Protein AF-A0A0F8EXR1-F1 (afdb_monomer_lite)

pLDDT: mean 75.44, std 11.71, range [47.09, 92.19]

InterPro domains:
  IPR002656 Acyltransferase 3 domain [PF01757] (1-157)

Radius of gyration: 19.88 Å; chains: 1; bounding box: 47×38×57 Å

Secondary structure (DSSP, 8-state):
-HHHHHHHHHHHHT---S-HHHHHHHHHHHHHHHHHHHHHHHHHHIIIIIHHHS------HHHHH-TTTS--GGGGGHHHHHHHHHHHHHHHHHTT--GGGHHHHHHHHHHHHHHHHHHHHHHHHHHHHS--S-----S-HHHHHHHHHHHHHHHHHHHHHHHHHH-

Sequence (167 aa):
VSLFFMCSGFFLLNNKKEEQVEYILSKIKKISFVVIFWIAFYYIYDIFLLSRFTRIEQVNILNFFNVSSTISEATHLWFVFAIIGLYILTPLMRGAFLPSNRKGLLKIIIIIMVISNLTLVNSLTDYFFSFSLFPLDILLPFQAEGLMSFLIGGYLGLETELACKYT

Organism: Methanosarcina mazei (NCBI:txid2209)

Structure (mmCIF, N/CA/C/O backbone):
data_AF-A0A0F8EXR1-F1
#
_entry.id   AF-A0A0F8EXR1-F1
#
loop_
_atom_site.group_PDB
_atom_site.id
_atom_site.type_symbol
_atom_site.label_atom_id
_atom_site.label_alt_id
_atom_site.label_comp_id
_atom_site.label_asym_id
_atom_site.label_entity_id
_atom_site.label_seq_id
_atom_site.pdbx_PDB_ins_code
_atom_site.Cartn_x
_atom_site.Cartn_y
_atom_site.Cartn_z
_atom_site.occupancy
_atom_site.B_iso_or_equiv
_atom_site.auth_seq_id
_atom_site.auth_comp_id
_atom_site.auth_asym_id
_atom_site.auth_atom_id
_atom_site.pdbx_PDB_model_num
ATOM 1 N N . VAL A 1 1 ? 4.021 -10.082 -0.983 1.00 76.44 1 VAL A N 1
ATOM 2 C CA . VAL A 1 1 ? 3.545 -8.676 -1.001 1.00 76.44 1 VAL A CA 1
ATOM 3 C C . VAL A 1 1 ? 2.346 -8.467 -0.071 1.00 76.44 1 VAL A C 1
ATOM 5 O O . VAL A 1 1 ? 2.371 -7.525 0.708 1.00 76.44 1 VAL A O 1
ATOM 8 N N . SER A 1 2 ? 1.345 -9.354 -0.075 1.00 82.25 2 SER A N 1
ATOM 9 C CA . SER A 1 2 ? 0.081 -9.228 0.682 1.00 82.25 2 SER A CA 1
ATOM 10 C C . SER A 1 2 ? 0.256 -9.030 2.203 1.00 82.25 2 SER A C 1
ATOM 12 O O . SER A 1 2 ? -0.468 -8.252 2.817 1.00 82.25 2 SER A O 1
ATOM 14 N N . LEU A 1 3 ? 1.293 -9.623 2.807 1.00 85.06 3 LEU A N 1
ATOM 15 C CA . LEU A 1 3 ? 1.670 -9.376 4.209 1.00 85.06 3 LEU A CA 1
ATOM 16 C C . LEU A 1 3 ? 2.011 -7.906 4.502 1.00 85.06 3 LEU A C 1
ATOM 18 O O . LEU A 1 3 ? 1.643 -7.397 5.555 1.00 85.06 3 LEU A O 1
ATOM 22 N N . PHE A 1 4 ? 2.675 -7.200 3.580 1.00 86.50 4 PHE A N 1
ATOM 23 C CA . PHE A 1 4 ? 2.999 -5.782 3.773 1.00 86.50 4 PHE A CA 1
ATOM 24 C C . PHE A 1 4 ? 1.734 -4.930 3.805 1.00 86.50 4 PHE A C 1
ATOM 26 O O . PHE A 1 4 ? 1.587 -4.105 4.701 1.00 86.50 4 PHE A O 1
ATOM 33 N N . PHE A 1 5 ? 0.797 -5.179 2.886 1.00 89.00 5 PHE A N 1
ATOM 34 C CA . PHE A 1 5 ? -0.513 -4.528 2.883 1.00 89.00 5 PHE A CA 1
ATOM 35 C C . PHE A 1 5 ? -1.277 -4.787 4.185 1.00 89.00 5 PHE A C 1
ATOM 37 O O . PHE A 1 5 ? -1.790 -3.851 4.795 1.00 89.00 5 PHE A O 1
ATOM 44 N N . MET A 1 6 ? -1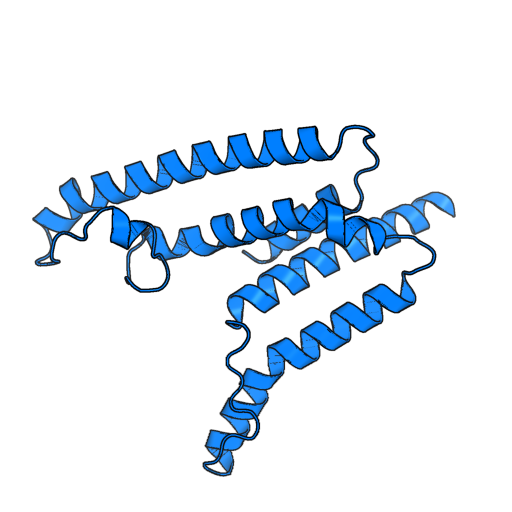.292 -6.034 4.652 1.00 91.31 6 MET A N 1
ATOM 45 C CA . MET A 1 6 ? -1.957 -6.429 5.891 1.00 91.31 6 MET A CA 1
ATOM 46 C C . MET A 1 6 ? -1.345 -5.756 7.128 1.00 91.31 6 MET A C 1
ATOM 48 O O . MET A 1 6 ? -2.067 -5.145 7.915 1.00 91.31 6 MET A O 1
ATOM 52 N N . CYS A 1 7 ? -0.018 -5.781 7.276 1.00 88.69 7 CYS A N 1
ATOM 53 C CA . CYS A 1 7 ? 0.671 -5.077 8.359 1.00 88.69 7 CYS A CA 1
ATOM 54 C C . CYS A 1 7 ? 0.410 -3.566 8.302 1.00 88.69 7 CYS A C 1
ATOM 56 O O . CYS A 1 7 ? 0.121 -2.947 9.325 1.00 88.69 7 CYS A O 1
ATOM 58 N N . SER A 1 8 ? 0.470 -2.966 7.110 1.00 88.75 8 SER A N 1
ATOM 59 C CA . SER A 1 8 ? 0.133 -1.557 6.921 1.00 88.75 8 SER A CA 1
ATOM 60 C C . SER A 1 8 ? -1.288 -1.257 7.398 1.00 88.75 8 SER A C 1
ATOM 62 O O . SER A 1 8 ? -1.464 -0.346 8.203 1.00 88.75 8 SER A O 1
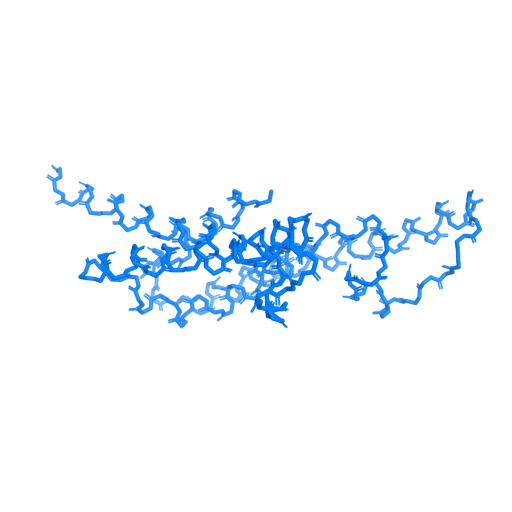ATOM 64 N N . GLY A 1 9 ? -2.283 -2.043 6.980 1.00 88.06 9 GLY A N 1
ATOM 65 C CA . GLY A 1 9 ? -3.676 -1.874 7.398 1.00 88.06 9 GLY A CA 1
ATOM 66 C C . GLY A 1 9 ? -3.857 -1.970 8.909 1.00 88.06 9 GLY A C 1
ATOM 67 O O . GLY A 1 9 ? -4.472 -1.088 9.506 1.00 88.06 9 GLY A O 1
ATOM 68 N N . PHE A 1 10 ? -3.238 -2.972 9.536 1.00 89.25 10 PHE A N 1
ATOM 69 C CA . PHE A 1 10 ? -3.257 -3.166 10.987 1.00 89.25 10 PHE A CA 1
ATOM 70 C C . PHE A 1 10 ? -2.753 -1.929 11.742 1.00 89.25 10 PHE A C 1
ATOM 72 O O . PHE A 1 10 ? -3.428 -1.418 12.636 1.00 89.25 10 PHE A O 1
ATOM 79 N N . PHE A 1 11 ? -1.588 -1.399 11.355 1.00 86.56 11 PHE A N 1
ATOM 80 C CA . PHE A 1 11 ? -0.980 -0.267 12.056 1.00 86.56 11 PHE A CA 1
ATOM 81 C C . PHE A 1 11 ? -1.611 1.085 11.721 1.00 86.56 11 PHE A C 1
ATOM 83 O O . PHE A 1 11 ? -1.581 1.978 12.562 1.00 86.56 11 PHE A O 1
ATOM 90 N N . LEU A 1 12 ? -2.118 1.285 10.503 1.00 86.50 12 LEU A N 1
ATOM 91 C CA . LEU A 1 12 ? -2.614 2.587 10.045 1.00 86.50 12 LEU A CA 1
ATOM 92 C C . LEU A 1 12 ? -4.077 2.824 10.393 1.00 86.50 12 LEU A C 1
ATOM 94 O O . LEU A 1 12 ? -4.419 3.926 10.824 1.00 86.50 12 LEU A O 1
ATOM 98 N N . LEU A 1 13 ? -4.927 1.813 10.211 1.00 85.56 13 LEU A N 1
ATOM 99 C CA . LEU A 1 13 ? -6.362 1.941 10.464 1.00 85.56 13 LEU A CA 1
ATOM 100 C C . LEU A 1 13 ? -6.662 1.956 11.964 1.00 85.56 13 LEU A C 1
ATOM 102 O O . LEU A 1 13 ? -7.542 2.700 12.388 1.00 85.56 13 LEU A O 1
ATOM 106 N N . ASN A 1 14 ? -5.882 1.221 12.766 1.00 82.00 14 ASN A N 1
ATOM 107 C CA . ASN A 1 14 ? -6.083 1.133 14.214 1.00 82.00 14 ASN A CA 1
ATOM 108 C C . ASN A 1 14 ? -5.268 2.152 15.037 1.00 82.00 14 ASN A C 1
ATOM 110 O O . ASN A 1 14 ? -5.237 2.106 16.266 1.00 82.00 14 ASN A O 1
ATOM 114 N N . ASN A 1 15 ? -4.582 3.092 14.383 1.00 79.06 15 ASN A N 1
ATOM 115 C CA . ASN A 1 15 ? -3.830 4.130 15.084 1.00 79.06 15 ASN A CA 1
ATOM 116 C C . ASN A 1 15 ? -4.782 5.172 15.697 1.00 79.06 15 ASN A C 1
ATOM 118 O O . ASN A 1 15 ? -5.684 5.657 15.017 1.00 79.06 15 ASN A O 1
ATOM 122 N N . LYS A 1 16 ? -4.561 5.557 16.960 1.00 69.81 16 LYS A N 1
ATOM 123 C CA . LYS A 1 16 ? -5.356 6.567 17.692 1.00 69.81 16 LYS A CA 1
ATOM 124 C C . LYS A 1 16 ? -4.689 7.936 17.826 1.00 69.81 16 LYS A C 1
ATOM 126 O O . LYS A 1 16 ? -5.254 8.809 18.469 1.00 69.81 16 LYS A O 1
ATOM 131 N N . LYS A 1 17 ? -3.506 8.133 17.239 1.00 69.00 17 LYS A N 1
ATOM 132 C CA . LYS A 1 17 ? -2.792 9.417 17.318 1.00 69.00 17 LYS A CA 1
ATOM 133 C C . LYS A 1 17 ? -3.634 10.560 16.741 1.00 69.00 17 LYS A C 1
ATOM 135 O O . LYS A 1 17 ? -4.204 10.411 15.661 1.00 69.00 17 LYS A O 1
ATOM 140 N N . GLU A 1 18 ? -3.676 11.678 17.464 1.00 59.12 18 GLU A N 1
ATOM 141 C CA . GLU A 1 18 ? -4.460 12.872 17.116 1.00 59.12 18 GLU A CA 1
ATOM 142 C C . GLU A 1 18 ? -3.963 13.523 15.808 1.00 59.12 18 GLU A C 1
ATOM 144 O O . GLU A 1 18 ? -4.770 13.882 14.955 1.00 59.12 18 GLU A O 1
ATOM 149 N N . GLU A 1 19 ? -2.649 13.531 15.555 1.00 70.50 19 GLU A N 1
ATOM 150 C CA . GLU A 1 19 ? -2.035 14.073 14.326 1.00 70.50 19 GLU A CA 1
ATOM 151 C C . GLU A 1 19 ? -1.771 12.992 13.263 1.00 70.50 19 GLU A C 1
ATOM 153 O O . GLU A 1 19 ? -0.647 12.723 12.824 1.00 70.50 19 GLU A O 1
ATOM 158 N N . GLN A 1 20 ? -2.828 12.296 12.848 1.00 69.00 20 GLN A N 1
ATOM 159 C CA . GLN A 1 20 ? -2.686 11.148 11.951 1.00 69.00 20 GLN A CA 1
ATOM 160 C C . GLN A 1 20 ? -2.281 11.525 10.520 1.00 69.00 20 GLN A C 1
ATOM 162 O O . GLN A 1 20 ? -1.513 10.789 9.900 1.00 69.00 20 GLN A O 1
ATOM 167 N N . VAL A 1 21 ? -2.790 12.632 9.977 1.00 73.94 21 VAL A N 1
ATOM 168 C CA . VAL A 1 21 ? -2.469 13.046 8.601 1.00 73.94 21 VAL A CA 1
ATOM 169 C C . VAL A 1 21 ? -0.975 13.331 8.480 1.00 73.94 21 VAL A C 1
ATOM 171 O O . VAL A 1 21 ? -0.322 12.820 7.573 1.00 73.94 21 VAL A O 1
ATOM 174 N N . GLU A 1 22 ? -0.409 14.046 9.449 1.00 79.75 22 GLU A N 1
ATOM 175 C CA . GLU A 1 22 ? 1.020 14.339 9.494 1.00 79.75 22 GLU A CA 1
ATOM 176 C C . GLU A 1 22 ? 1.856 13.068 9.695 1.00 79.75 22 GLU A C 1
ATOM 178 O O . GLU A 1 22 ? 2.846 12.853 8.993 1.00 79.75 22 GLU A O 1
ATOM 183 N N . TYR A 1 23 ? 1.404 12.149 10.555 1.00 79.19 23 TYR A N 1
ATOM 184 C CA . TYR A 1 23 ? 2.034 10.838 10.728 1.00 79.19 23 TYR A CA 1
ATOM 185 C C . TYR A 1 23 ? 2.057 10.005 9.434 1.00 79.19 23 TYR A C 1
ATOM 187 O O . TYR A 1 23 ? 3.075 9.381 9.112 1.00 79.19 23 TYR A O 1
ATOM 195 N N . ILE A 1 24 ? 0.951 9.989 8.684 1.00 80.88 24 ILE A N 1
ATOM 196 C CA . ILE A 1 24 ? 0.844 9.292 7.398 1.00 80.88 24 ILE A CA 1
ATOM 197 C C . ILE A 1 24 ? 1.755 9.958 6.365 1.00 80.88 24 ILE A C 1
ATOM 199 O O . ILE A 1 24 ? 2.548 9.266 5.726 1.00 80.88 24 ILE A O 1
ATOM 203 N N . LEU A 1 25 ? 1.707 11.287 6.238 1.00 80.38 25 LEU A N 1
ATOM 204 C CA . LEU A 1 25 ? 2.533 12.045 5.296 1.00 80.38 25 LEU A CA 1
ATOM 205 C C . LEU A 1 25 ? 4.031 11.847 5.559 1.00 80.38 25 LEU A C 1
ATOM 207 O O . LEU A 1 25 ? 4.798 11.642 4.617 1.00 80.38 25 LEU A O 1
ATOM 211 N N . SER A 1 26 ? 4.454 11.813 6.827 1.00 82.50 26 SER A N 1
ATOM 212 C CA . SER A 1 26 ? 5.849 11.535 7.201 1.00 82.50 26 SER A CA 1
ATOM 213 C C . SER A 1 26 ? 6.301 10.145 6.735 1.00 82.50 26 SER A C 1
ATOM 215 O O . SER A 1 26 ? 7.414 9.985 6.220 1.00 82.50 26 SER A O 1
ATOM 217 N N . LYS A 1 27 ? 5.429 9.132 6.843 1.00 81.88 27 LYS A N 1
ATOM 218 C CA . LYS A 1 27 ? 5.708 7.781 6.336 1.00 81.88 27 LYS A CA 1
ATOM 219 C C . LYS A 1 27 ? 5.724 7.728 4.816 1.00 81.88 27 LYS A C 1
ATOM 221 O O . LYS A 1 27 ? 6.648 7.132 4.267 1.00 81.88 27 LYS A O 1
ATOM 226 N N . ILE A 1 28 ? 4.756 8.358 4.148 1.00 82.19 28 ILE A N 1
ATOM 227 C CA . ILE A 1 28 ? 4.714 8.440 2.682 1.00 82.19 28 ILE A CA 1
ATOM 228 C C . ILE A 1 28 ? 6.003 9.081 2.169 1.00 82.19 28 ILE A C 1
ATOM 230 O O . ILE A 1 28 ? 6.613 8.545 1.251 1.00 82.19 28 ILE A O 1
ATOM 234 N N . LYS A 1 29 ? 6.478 10.165 2.795 1.00 85.44 29 LYS A N 1
ATOM 235 C CA . LYS A 1 29 ? 7.729 10.832 2.408 1.00 85.44 29 LYS A CA 1
ATOM 236 C C . LYS A 1 29 ? 8.941 9.902 2.514 1.00 85.44 29 LYS A C 1
ATOM 238 O O . LYS A 1 29 ? 9.745 9.850 1.588 1.00 85.44 29 LYS A O 1
ATOM 243 N N . LYS A 1 30 ? 9.057 9.135 3.606 1.00 84.81 30 LYS A N 1
ATOM 244 C CA . LYS A 1 30 ? 10.138 8.144 3.778 1.00 84.81 30 LYS A CA 1
ATOM 245 C C . LYS A 1 30 ? 10.075 7.037 2.724 1.00 84.81 30 LYS A C 1
ATOM 247 O O . LYS A 1 30 ? 11.099 6.707 2.139 1.00 84.81 30 LYS A O 1
ATOM 252 N N . ILE A 1 31 ? 8.887 6.489 2.469 1.00 84.62 31 ILE A N 1
ATOM 253 C CA . ILE A 1 31 ? 8.689 5.430 1.468 1.00 84.62 31 ILE A CA 1
ATOM 254 C C . ILE A 1 31 ? 8.982 5.967 0.064 1.00 84.62 31 ILE A C 1
ATOM 256 O O . ILE A 1 31 ? 9.705 5.328 -0.689 1.00 84.62 31 ILE A O 1
ATOM 260 N N . SER A 1 32 ? 8.490 7.162 -0.265 1.00 81.44 32 SER A N 1
ATOM 261 C CA . SER A 1 32 ? 8.718 7.816 -1.555 1.00 81.44 32 SER A CA 1
ATOM 262 C C . SER A 1 32 ? 10.207 8.048 -1.817 1.00 81.44 32 SER A C 1
ATOM 264 O O . SER A 1 32 ? 10.693 7.732 -2.896 1.00 81.44 32 SER A O 1
ATOM 266 N N . PHE A 1 33 ? 10.969 8.480 -0.806 1.00 85.94 33 PHE A N 1
ATOM 267 C CA . PHE A 1 33 ? 12.424 8.603 -0.927 1.00 85.94 33 PHE A CA 1
ATOM 268 C C . PHE A 1 33 ? 13.100 7.262 -1.261 1.00 85.94 33 PHE A C 1
ATOM 270 O O . PHE A 1 33 ? 13.935 7.200 -2.160 1.00 85.94 33 PHE A O 1
ATOM 277 N N . VAL A 1 34 ? 12.705 6.178 -0.584 1.00 85.69 34 VAL A N 1
ATOM 278 C CA . VAL A 1 34 ? 13.220 4.826 -0.860 1.00 85.69 34 VAL A CA 1
ATOM 279 C C . VAL A 1 34 ? 12.842 4.365 -2.271 1.00 85.69 34 VAL A C 1
ATOM 281 O O . VAL A 1 34 ? 13.677 3.798 -2.968 1.00 85.69 34 VAL A O 1
ATOM 284 N N . VAL A 1 35 ? 11.618 4.641 -2.726 1.00 82.19 35 VAL A N 1
ATOM 285 C CA . VAL A 1 35 ? 11.166 4.310 -4.088 1.00 82.19 35 VAL A CA 1
ATOM 286 C C . VAL A 1 35 ? 11.972 5.062 -5.136 1.00 82.19 35 VAL A C 1
ATOM 288 O O . VAL A 1 35 ? 12.455 4.442 -6.074 1.00 82.19 35 VAL A O 1
ATOM 291 N N . ILE A 1 36 ? 12.164 6.371 -4.965 1.00 83.06 36 ILE A N 1
ATOM 292 C CA . ILE A 1 36 ? 12.956 7.194 -5.886 1.00 83.06 36 ILE A CA 1
ATOM 293 C C . ILE A 1 36 ? 14.391 6.666 -5.967 1.00 83.06 36 ILE A C 1
ATOM 295 O O . ILE A 1 36 ? 14.934 6.545 -7.063 1.00 83.06 36 ILE A O 1
ATOM 299 N N . PHE A 1 37 ? 14.981 6.294 -4.826 1.00 86.62 37 PHE A N 1
ATOM 300 C CA . PHE A 1 37 ? 16.300 5.670 -4.790 1.00 86.62 37 PHE A CA 1
ATOM 301 C C . PHE A 1 37 ? 16.340 4.365 -5.597 1.00 86.62 37 PHE A C 1
ATOM 303 O O . PHE A 1 37 ? 17.224 4.197 -6.433 1.00 86.62 37 PHE A O 1
ATOM 310 N N . TRP A 1 38 ? 15.373 3.462 -5.400 1.00 83.31 38 TRP A N 1
ATOM 311 C CA . TRP A 1 38 ? 15.326 2.200 -6.141 1.00 83.31 38 TRP A CA 1
ATOM 312 C C . TRP A 1 38 ? 15.056 2.395 -7.632 1.00 83.31 38 TRP A C 1
ATOM 314 O O . TRP A 1 38 ? 15.699 1.736 -8.437 1.00 83.31 38 TRP A O 1
ATOM 324 N N . ILE A 1 39 ? 14.169 3.314 -8.020 1.00 78.62 39 ILE A N 1
ATOM 325 C CA . ILE A 1 39 ? 13.925 3.647 -9.432 1.00 78.62 39 ILE A CA 1
ATOM 326 C C . ILE A 1 39 ? 15.217 4.144 -10.083 1.00 78.62 39 ILE A C 1
ATOM 328 O O . ILE A 1 39 ? 15.584 3.663 -11.151 1.00 78.62 39 ILE A O 1
ATOM 332 N N . ALA A 1 40 ? 15.935 5.060 -9.426 1.00 81.75 40 ALA A N 1
ATOM 333 C CA . ALA A 1 40 ? 17.216 5.554 -9.921 1.00 81.75 40 ALA A CA 1
ATOM 334 C C . ALA A 1 40 ? 18.259 4.430 -10.016 1.00 81.75 40 ALA A C 1
ATOM 336 O O . ALA A 1 40 ? 18.975 4.340 -11.011 1.00 81.75 40 ALA A O 1
ATOM 337 N N . PHE A 1 41 ? 18.315 3.546 -9.017 1.00 83.44 41 PHE A N 1
ATOM 338 C CA . PHE A 1 41 ? 19.210 2.392 -9.015 1.00 83.44 41 PHE A CA 1
ATOM 339 C C . PHE A 1 41 ? 18.917 1.436 -10.179 1.00 83.44 41 PHE A C 1
ATOM 341 O O . PHE A 1 41 ? 19.835 1.087 -10.916 1.00 83.44 41 PHE A O 1
ATOM 348 N N . TYR A 1 42 ? 17.651 1.060 -10.389 1.00 76.00 42 TYR A N 1
ATOM 349 C CA . TYR A 1 42 ? 17.248 0.189 -11.495 1.00 76.00 42 TYR A CA 1
ATOM 350 C C . TYR A 1 42 ? 17.485 0.839 -12.858 1.00 76.00 42 TYR A C 1
ATOM 352 O O . TYR A 1 42 ? 17.950 0.167 -13.770 1.00 76.00 42 TYR A O 1
ATOM 360 N N . TYR A 1 43 ? 17.253 2.145 -12.991 1.00 75.50 43 TYR A N 1
ATOM 361 C CA . TYR A 1 43 ? 17.536 2.877 -14.225 1.00 75.50 43 TYR A CA 1
ATOM 362 C C . TYR A 1 43 ? 19.036 2.895 -14.563 1.00 75.50 43 TYR A C 1
ATOM 364 O O . TYR A 1 43 ? 19.431 2.636 -15.699 1.00 75.50 43 TYR A O 1
ATOM 372 N N . ILE A 1 44 ? 19.895 3.153 -13.570 1.00 78.81 44 ILE A N 1
ATOM 373 C CA . ILE A 1 44 ? 21.354 3.101 -13.745 1.00 78.81 44 ILE A CA 1
ATOM 374 C C . ILE A 1 44 ? 21.795 1.671 -14.076 1.00 78.81 44 ILE A C 1
ATOM 376 O O . ILE A 1 44 ? 22.616 1.474 -14.970 1.00 78.81 44 ILE A O 1
ATOM 380 N N . TYR A 1 45 ? 21.241 0.671 -13.390 1.00 76.56 45 TYR A N 1
ATOM 381 C CA . TYR A 1 45 ? 21.517 -0.737 -13.661 1.00 76.56 45 TYR A CA 1
ATOM 382 C C . TYR A 1 45 ? 21.173 -1.112 -15.111 1.00 76.56 45 TYR A C 1
ATOM 384 O O . TYR A 1 45 ? 21.989 -1.731 -15.795 1.00 76.56 45 TYR A O 1
ATOM 392 N N . ASP A 1 46 ? 20.018 -0.671 -15.608 1.00 72.62 46 ASP A N 1
ATOM 393 C CA . ASP A 1 46 ? 19.553 -0.964 -16.964 1.00 72.62 46 ASP A CA 1
ATOM 394 C C . ASP A 1 46 ? 20.475 -0.346 -18.036 1.00 72.62 46 ASP A C 1
ATOM 396 O O . ASP A 1 46 ? 20.918 -1.020 -18.970 1.00 72.62 46 ASP A O 1
ATOM 400 N N . ILE A 1 47 ? 20.886 0.913 -17.835 1.00 71.88 47 ILE A N 1
ATOM 401 C CA . ILE A 1 47 ? 21.811 1.624 -18.734 1.00 71.88 47 ILE A CA 1
ATOM 402 C C . ILE A 1 47 ? 23.215 1.011 -18.733 1.00 71.88 47 ILE A C 1
ATOM 404 O O . ILE A 1 47 ? 23.824 0.864 -19.793 1.00 71.88 47 ILE A O 1
ATOM 408 N N . PHE A 1 48 ? 23.773 0.703 -17.560 1.00 71.56 48 PHE A N 1
ATOM 409 C CA . PHE A 1 48 ? 25.188 0.335 -17.452 1.00 71.56 48 PHE A CA 1
ATOM 410 C C . PHE A 1 48 ? 25.451 -1.162 -17.633 1.00 71.56 48 PHE A C 1
ATOM 412 O O . PHE A 1 48 ? 26.487 -1.528 -18.196 1.00 71.56 48 PHE A O 1
ATOM 419 N N . LEU A 1 49 ? 24.548 -2.025 -17.158 1.00 65.81 49 LEU A N 1
ATOM 420 C CA . LEU A 1 49 ? 24.717 -3.478 -17.195 1.00 65.81 49 LEU A CA 1
ATOM 421 C C . LEU A 1 49 ? 23.888 -4.107 -18.313 1.00 65.81 49 LEU A C 1
ATOM 423 O O . LEU A 1 49 ? 24.456 -4.793 -19.159 1.00 65.81 49 LEU A O 1
ATOM 427 N N . LEU A 1 50 ? 22.582 -3.845 -18.388 1.00 62.50 50 LEU A N 1
ATOM 428 C CA . LEU A 1 50 ? 21.717 -4.531 -19.357 1.00 62.50 50 LEU A CA 1
ATOM 429 C C . LEU A 1 50 ? 21.973 -4.083 -20.802 1.00 62.50 50 LEU A C 1
ATOM 431 O O . LEU A 1 50 ? 22.122 -4.929 -21.687 1.00 62.50 50 LEU A O 1
ATOM 435 N N . SER A 1 51 ? 22.143 -2.778 -21.035 1.00 57.66 51 SER A N 1
ATOM 436 C CA . SER A 1 51 ? 22.417 -2.218 -22.370 1.00 57.66 51 SER A CA 1
ATOM 437 C C . SER A 1 51 ? 23.732 -2.726 -22.994 1.00 57.66 51 SER A C 1
ATOM 439 O O . SER A 1 51 ? 23.894 -2.712 -24.213 1.00 57.66 51 SER A O 1
ATOM 441 N N . ARG A 1 52 ? 24.674 -3.236 -22.180 1.00 56.47 52 ARG A N 1
ATOM 442 C CA . ARG A 1 52 ? 25.916 -3.871 -22.665 1.00 56.47 52 ARG A CA 1
ATOM 443 C C . ARG A 1 52 ? 25.757 -5.342 -23.045 1.00 56.47 52 ARG A C 1
ATOM 445 O O . ARG A 1 52 ? 26.508 -5.814 -23.894 1.00 56.47 52 ARG A O 1
ATOM 452 N N . PHE A 1 53 ? 24.827 -6.062 -22.420 1.00 56.66 53 PHE A N 1
ATOM 453 C CA . PHE A 1 53 ? 24.661 -7.509 -22.610 1.00 56.66 53 PHE A CA 1
ATOM 454 C C . PHE A 1 53 ? 23.433 -7.883 -23.452 1.00 56.66 53 PHE A C 1
ATOM 456 O O . PHE A 1 53 ? 23.345 -9.014 -23.925 1.00 56.66 53 PHE A O 1
ATOM 463 N N . THR A 1 54 ? 22.506 -6.953 -23.689 1.00 55.34 54 THR A N 1
ATOM 464 C CA . THR A 1 54 ? 21.249 -7.211 -24.405 1.00 55.34 54 THR A CA 1
ATOM 465 C C . THR A 1 54 ? 20.883 -6.078 -25.372 1.00 55.34 54 THR A C 1
ATOM 467 O O . THR A 1 54 ? 21.101 -4.907 -25.086 1.00 55.34 54 THR A O 1
ATOM 470 N N . ARG A 1 55 ? 20.307 -6.426 -26.536 1.00 53.69 55 ARG A N 1
ATOM 471 C CA . ARG A 1 55 ? 19.803 -5.506 -27.589 1.00 53.69 55 ARG A CA 1
ATOM 472 C C . ARG A 1 55 ? 18.456 -4.854 -27.216 1.00 53.69 55 ARG A C 1
ATOM 474 O O . ARG A 1 55 ? 17.593 -4.675 -28.070 1.00 53.69 55 ARG A O 1
ATOM 481 N N . ILE A 1 56 ? 18.234 -4.575 -25.937 1.00 58.16 56 ILE A N 1
ATOM 482 C CA . ILE A 1 56 ? 16.979 -3.980 -25.470 1.00 58.16 56 ILE A CA 1
ATOM 483 C C . ILE A 1 56 ? 17.074 -2.470 -25.708 1.00 58.16 56 ILE A C 1
ATOM 485 O O . ILE A 1 56 ? 18.067 -1.842 -25.338 1.00 58.16 56 ILE A O 1
ATOM 489 N N . GLU A 1 57 ? 16.079 -1.904 -26.396 1.00 56.62 57 GLU A N 1
ATOM 490 C CA . GLU A 1 57 ? 16.017 -0.465 -26.658 1.00 56.62 57 GLU A CA 1
ATOM 491 C C . GLU A 1 57 ? 15.978 0.315 -25.342 1.00 56.62 57 GLU A C 1
ATOM 493 O O . GLU A 1 57 ? 15.298 -0.074 -24.393 1.00 56.62 57 GLU A O 1
ATOM 498 N N . GLN A 1 58 ? 16.715 1.427 -25.288 1.00 57.66 58 GLN A N 1
ATOM 499 C CA . GLN A 1 58 ? 16.756 2.292 -24.114 1.00 57.66 58 GLN A CA 1
ATOM 500 C C . GLN A 1 58 ? 15.358 2.842 -23.829 1.00 57.66 58 GLN A C 1
ATOM 502 O O . GLN A 1 58 ? 14.824 3.665 -24.575 1.00 57.66 58 GLN A O 1
ATOM 507 N N . VAL A 1 59 ? 14.760 2.383 -22.735 1.00 60.06 59 VAL A N 1
ATOM 508 C CA . VAL A 1 59 ? 13.429 2.814 -22.324 1.00 60.06 59 VAL A CA 1
ATOM 509 C C . VAL A 1 59 ? 13.541 4.188 -21.660 1.00 60.06 59 VAL A C 1
ATOM 511 O O . VAL A 1 59 ? 14.320 4.390 -20.730 1.00 60.06 59 VAL A O 1
ATOM 514 N N . ASN A 1 60 ? 12.762 5.157 -22.145 1.00 63.28 60 ASN A N 1
ATOM 515 C CA . ASN A 1 60 ? 12.730 6.509 -21.587 1.00 63.28 60 ASN A CA 1
ATOM 516 C C . ASN A 1 60 ? 12.291 6.476 -20.108 1.00 63.28 60 ASN A C 1
ATOM 518 O O . ASN A 1 60 ? 11.416 5.694 -19.732 1.00 63.28 60 ASN A O 1
ATOM 522 N N . ILE A 1 61 ? 12.841 7.359 -19.272 1.00 60.59 61 ILE A N 1
ATOM 523 C CA . ILE A 1 61 ? 12.615 7.372 -17.817 1.00 60.59 61 ILE A CA 1
ATOM 524 C C . ILE A 1 61 ? 11.127 7.507 -17.451 1.00 60.59 61 ILE A C 1
ATOM 526 O O . ILE A 1 61 ? 10.674 6.967 -16.446 1.00 60.59 61 ILE A O 1
ATOM 530 N N . LEU A 1 62 ? 10.347 8.178 -18.307 1.00 59.28 62 LEU A N 1
ATOM 531 C CA . LEU A 1 62 ? 8.897 8.331 -18.165 1.00 59.28 62 LEU A CA 1
ATOM 532 C C . LEU A 1 62 ? 8.140 7.007 -18.353 1.00 59.28 62 LEU A C 1
ATOM 534 O O . LEU A 1 62 ? 7.154 6.769 -17.660 1.00 59.28 62 LEU A O 1
ATOM 538 N N . ASN A 1 63 ? 8.625 6.115 -19.221 1.00 60.62 63 ASN A N 1
ATOM 539 C CA . ASN A 1 63 ? 8.061 4.770 -19.372 1.00 60.62 63 ASN A CA 1
ATOM 540 C C . ASN A 1 63 ? 8.405 3.871 -18.179 1.00 60.62 63 ASN A C 1
ATOM 542 O O . ASN A 1 63 ? 7.639 2.970 -17.866 1.00 60.62 63 ASN A O 1
ATOM 546 N N . PHE A 1 64 ? 9.491 4.158 -17.458 1.00 60.31 64 PHE A N 1
ATOM 547 C CA . PHE A 1 64 ? 9.857 3.441 -16.235 1.00 60.31 64 PHE A CA 1
ATOM 548 C C . PHE A 1 64 ? 8.882 3.706 -15.074 1.00 60.31 64 PHE A C 1
ATOM 550 O O . PHE A 1 64 ? 8.671 2.848 -14.219 1.00 60.31 64 PHE A O 1
ATOM 557 N N . PHE A 1 65 ? 8.240 4.880 -15.060 1.00 57.12 65 PHE A N 1
ATOM 558 C CA . PHE A 1 65 ? 7.133 5.177 -14.144 1.00 57.12 65 PHE A CA 1
ATOM 559 C C . PHE A 1 65 ? 5.833 4.468 -14.539 1.00 57.12 65 PHE A C 1
ATOM 561 O O . PHE A 1 65 ? 4.983 4.236 -13.678 1.00 57.12 65 PHE A O 1
ATOM 568 N N . ASN A 1 66 ? 5.680 4.079 -15.808 1.00 57.56 66 ASN A N 1
ATOM 569 C CA . ASN A 1 66 ? 4.549 3.287 -16.278 1.00 57.56 66 ASN A CA 1
ATOM 570 C C . ASN A 1 66 ? 4.831 1.785 -16.104 1.00 57.56 66 ASN A C 1
ATOM 572 O O . ASN A 1 66 ? 4.913 1.014 -17.061 1.00 57.56 66 ASN A O 1
ATOM 576 N N . VAL A 1 67 ? 4.970 1.378 -14.838 1.00 55.03 67 VAL A N 1
ATOM 577 C CA . VAL A 1 67 ? 5.346 0.025 -14.376 1.00 55.03 67 VAL A CA 1
ATOM 578 C C . VAL A 1 67 ? 4.445 -1.086 -14.952 1.00 55.03 67 VAL A C 1
ATOM 580 O O . VAL A 1 67 ? 4.822 -2.254 -14.961 1.00 55.03 67 VAL A O 1
ATOM 583 N N . SER A 1 68 ? 3.260 -0.733 -15.455 1.00 48.91 68 SER A N 1
ATOM 584 C CA . SER A 1 68 ? 2.276 -1.658 -16.024 1.00 48.91 68 SER A CA 1
ATOM 585 C C . SER A 1 68 ? 2.525 -2.051 -17.486 1.00 48.91 68 SER A C 1
ATOM 587 O O . SER A 1 68 ? 2.007 -3.080 -17.904 1.00 48.91 68 SER A O 1
ATOM 589 N N . SER A 1 69 ? 3.278 -1.270 -18.273 1.00 47.09 69 SER A N 1
ATOM 590 C CA . SER A 1 69 ? 3.433 -1.512 -19.724 1.00 47.09 69 SER A CA 1
ATOM 591 C C . SER A 1 69 ? 4.768 -2.128 -20.140 1.00 47.09 69 SER A C 1
ATOM 593 O O . SER A 1 69 ? 4.891 -2.619 -21.258 1.00 47.09 69 SER A O 1
ATOM 595 N N . THR A 1 70 ? 5.777 -2.093 -19.272 1.00 47.31 70 THR A N 1
ATOM 596 C CA . THR A 1 70 ? 7.134 -2.553 -19.590 1.00 47.31 70 THR A CA 1
ATOM 597 C C . THR A 1 70 ? 7.539 -3.687 -18.663 1.00 47.31 70 THR A C 1
ATOM 599 O O . THR A 1 70 ? 7.578 -3.511 -17.447 1.00 47.31 70 THR A O 1
ATOM 602 N N . ILE A 1 71 ? 7.858 -4.840 -19.256 1.00 49.50 71 ILE A N 1
ATOM 603 C CA . ILE A 1 71 ? 8.475 -5.989 -18.587 1.00 49.50 71 ILE A CA 1
ATOM 604 C C . ILE A 1 71 ? 9.910 -5.575 -18.252 1.00 49.50 71 ILE A C 1
ATOM 606 O O . ILE A 1 71 ? 10.827 -5.746 -19.047 1.00 49.50 71 ILE A O 1
ATOM 610 N N . SER A 1 72 ? 10.083 -4.926 -17.109 1.00 55.03 72 SER A N 1
ATOM 611 C CA . SER A 1 72 ? 11.382 -4.560 -16.555 1.00 55.03 72 SER A CA 1
ATOM 612 C C . SER A 1 72 ? 11.469 -5.156 -15.156 1.00 55.03 72 SER A C 1
ATOM 614 O O . SER A 1 72 ? 10.452 -5.343 -14.495 1.00 55.03 72 SER A O 1
ATOM 616 N N . GLU A 1 73 ? 12.672 -5.417 -14.654 1.00 56.94 73 GLU A N 1
ATOM 617 C CA . GLU A 1 73 ? 12.908 -5.851 -13.265 1.00 56.94 73 GLU A CA 1
ATOM 618 C C . GLU A 1 73 ? 12.238 -4.903 -12.237 1.00 56.94 73 GLU A C 1
ATOM 620 O O . GLU A 1 73 ? 11.864 -5.300 -11.130 1.00 56.94 73 GLU A O 1
ATOM 625 N N . ALA A 1 74 ? 11.983 -3.649 -12.632 1.00 59.34 74 ALA A N 1
ATOM 626 C CA . ALA A 1 74 ? 11.244 -2.664 -11.850 1.00 59.34 74 ALA A CA 1
ATOM 627 C C . ALA A 1 74 ? 9.739 -2.951 -11.684 1.00 59.34 74 ALA A C 1
ATOM 629 O O . ALA A 1 74 ? 9.094 -2.315 -10.845 1.00 59.34 74 ALA A O 1
ATOM 630 N N . THR A 1 75 ? 9.168 -3.927 -12.402 1.00 63.22 75 THR A N 1
ATOM 631 C CA . THR A 1 75 ? 7.767 -4.346 -12.236 1.00 63.22 75 THR A CA 1
ATOM 632 C C . THR A 1 75 ? 7.477 -4.736 -10.788 1.00 63.22 75 THR A C 1
ATOM 634 O O . THR A 1 75 ? 6.394 -4.451 -10.288 1.00 63.22 75 THR A O 1
ATOM 637 N N . HIS A 1 76 ? 8.457 -5.265 -10.047 1.00 70.12 76 HIS A N 1
ATOM 638 C CA . HIS A 1 76 ? 8.302 -5.601 -8.631 1.00 70.12 76 HIS A CA 1
ATOM 639 C C . HIS A 1 76 ? 8.040 -4.400 -7.706 1.00 70.12 76 HIS A C 1
ATOM 641 O O . HIS A 1 76 ? 7.550 -4.619 -6.602 1.00 70.12 76 HIS A O 1
ATOM 647 N N . LEU A 1 77 ? 8.287 -3.147 -8.115 1.00 75.19 77 LEU A N 1
ATOM 648 C CA . LEU A 1 77 ? 7.974 -1.961 -7.299 1.00 75.19 77 LEU A CA 1
ATOM 649 C C . LEU A 1 77 ? 6.493 -1.564 -7.311 1.00 75.19 77 LEU A C 1
ATOM 651 O O . LEU A 1 77 ? 6.092 -0.709 -6.516 1.00 75.19 77 LEU A O 1
ATOM 655 N N . TRP A 1 78 ? 5.668 -2.183 -8.162 1.00 75.94 78 TRP A N 1
ATOM 656 C CA . TRP A 1 78 ? 4.250 -1.842 -8.330 1.00 75.94 78 TRP A CA 1
ATOM 657 C C . TRP A 1 78 ? 3.482 -1.766 -6.998 1.00 75.94 78 TRP A C 1
ATOM 659 O O . TRP A 1 78 ? 2.658 -0.872 -6.789 1.00 75.94 78 TRP A O 1
ATOM 669 N N . PHE A 1 79 ? 3.790 -2.667 -6.059 1.00 77.81 79 PHE A N 1
ATOM 670 C CA . PHE A 1 79 ? 3.088 -2.732 -4.782 1.00 77.81 79 PHE A CA 1
ATOM 671 C C . PHE A 1 79 ? 3.349 -1.512 -3.902 1.00 77.81 79 PHE A C 1
ATOM 673 O O . PHE A 1 79 ? 2.500 -1.164 -3.085 1.00 77.81 79 PHE A O 1
ATOM 680 N N . VAL A 1 80 ? 4.499 -0.846 -4.053 1.00 80.88 80 VAL A N 1
ATOM 681 C CA . VAL A 1 80 ? 4.814 0.339 -3.254 1.00 80.88 80 VAL A CA 1
ATOM 682 C C . VAL A 1 80 ? 3.933 1.508 -3.682 1.00 80.88 80 VAL A C 1
ATOM 684 O O . VAL A 1 80 ? 3.390 2.206 -2.827 1.00 80.88 80 VAL A O 1
ATOM 687 N N . PHE A 1 81 ? 3.701 1.666 -4.987 1.00 79.06 81 PHE A N 1
ATOM 688 C CA . PHE A 1 81 ? 2.750 2.646 -5.513 1.00 79.06 81 PHE A CA 1
ATOM 689 C C . PHE A 1 81 ? 1.322 2.363 -5.027 1.00 79.06 81 PHE A C 1
ATOM 691 O O . PHE A 1 81 ? 0.631 3.276 -4.574 1.00 79.06 81 PHE A O 1
ATOM 698 N N . ALA A 1 82 ? 0.907 1.093 -5.029 1.00 81.81 82 ALA A N 1
ATOM 699 C CA . ALA A 1 82 ? -0.398 0.686 -4.509 1.00 81.81 82 ALA A CA 1
ATOM 700 C C . ALA A 1 82 ? -0.545 0.959 -2.996 1.00 81.81 82 ALA A C 1
ATOM 702 O O . ALA A 1 82 ? -1.564 1.496 -2.560 1.00 81.81 82 ALA A O 1
ATOM 703 N N . ILE A 1 83 ? 0.483 0.665 -2.190 1.00 83.88 83 ILE A N 1
ATOM 704 C CA . ILE A 1 83 ? 0.509 0.976 -0.751 1.00 83.88 83 ILE A CA 1
ATOM 705 C C . ILE A 1 83 ? 0.391 2.486 -0.510 1.00 83.88 83 ILE A C 1
ATOM 707 O O . ILE A 1 83 ? -0.364 2.902 0.368 1.00 83.88 83 ILE A O 1
ATOM 711 N N . ILE A 1 84 ? 1.095 3.317 -1.284 1.00 83.12 84 ILE A N 1
ATOM 712 C CA . ILE A 1 84 ? 1.011 4.780 -1.158 1.00 83.12 84 ILE A CA 1
ATOM 713 C C . ILE A 1 84 ? -0.422 5.265 -1.422 1.00 83.12 84 ILE A C 1
ATOM 715 O O . ILE A 1 84 ? -0.940 6.068 -0.644 1.00 83.12 84 ILE A O 1
ATOM 719 N N . GLY A 1 85 ? -1.091 4.740 -2.454 1.00 83.00 85 GLY A N 1
ATOM 720 C CA . GLY A 1 85 ? -2.500 5.045 -2.726 1.00 83.00 85 GLY A CA 1
ATOM 721 C C . GLY A 1 85 ? -3.417 4.700 -1.546 1.00 83.00 85 GLY A C 1
ATOM 722 O O . GLY A 1 85 ? -4.248 5.513 -1.137 1.00 83.00 85 GLY A O 1
ATOM 723 N N . LEU A 1 86 ? -3.207 3.539 -0.919 1.00 85.06 86 LEU A N 1
ATOM 724 C CA . LEU A 1 86 ? -3.949 3.141 0.283 1.00 85.06 86 LEU A CA 1
ATOM 725 C C . LEU A 1 86 ? -3.663 4.046 1.486 1.00 85.06 86 LEU A C 1
ATOM 727 O O . LEU A 1 86 ? -4.562 4.305 2.284 1.00 85.06 86 LEU A O 1
ATOM 731 N N . TYR A 1 87 ? -2.444 4.570 1.627 1.00 85.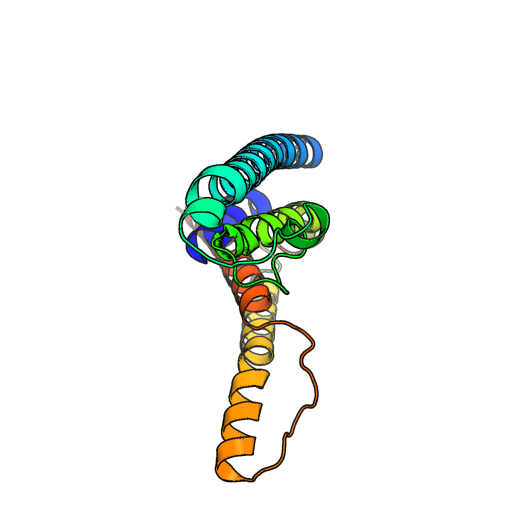50 87 TYR A N 1
ATOM 732 C CA . TYR A 1 87 ? -2.106 5.487 2.721 1.00 85.50 87 TYR A CA 1
ATOM 733 C C . TYR A 1 87 ? -2.856 6.813 2.574 1.00 85.50 87 TYR A C 1
ATOM 735 O O . TYR A 1 87 ? -3.347 7.351 3.564 1.00 85.50 87 TYR A O 1
ATOM 743 N N . ILE A 1 88 ? -3.007 7.302 1.341 1.00 84.50 88 ILE A N 1
ATOM 744 C CA . ILE A 1 88 ? -3.799 8.501 1.035 1.00 84.50 88 ILE A CA 1
ATOM 745 C C . ILE A 1 88 ? -5.290 8.258 1.319 1.00 84.50 88 ILE A C 1
ATOM 747 O O . ILE A 1 88 ? -5.963 9.137 1.853 1.00 84.50 88 ILE A O 1
ATOM 751 N N . LEU A 1 89 ? -5.801 7.058 1.022 1.00 84.44 89 LEU A N 1
ATOM 752 C CA . LEU A 1 89 ? -7.193 6.665 1.295 1.00 84.44 89 LEU A CA 1
ATOM 753 C C . LEU A 1 89 ? -7.460 6.306 2.766 1.00 84.44 89 LEU A C 1
ATOM 755 O O . LEU A 1 89 ? -8.609 6.299 3.204 1.00 84.44 89 LEU A O 1
ATOM 759 N N . THR A 1 90 ? -6.422 6.038 3.557 1.00 86.38 90 THR A N 1
ATOM 760 C CA . THR A 1 90 ? -6.529 5.656 4.974 1.00 86.38 90 THR A CA 1
ATOM 761 C C . THR A 1 90 ? -7.404 6.600 5.815 1.00 86.38 90 THR A C 1
ATOM 763 O O . THR A 1 90 ? -8.273 6.081 6.517 1.00 86.38 90 THR A O 1
ATOM 766 N N . PRO A 1 91 ? -7.247 7.943 5.793 1.00 81.75 91 PRO A N 1
ATOM 767 C CA . PRO A 1 91 ? -8.104 8.841 6.575 1.00 81.75 91 PRO A CA 1
ATOM 768 C C . PRO A 1 91 ? -9.593 8.710 6.226 1.00 81.75 91 PRO A C 1
ATOM 770 O O . PRO A 1 91 ? -10.428 8.776 7.125 1.00 81.75 91 PRO A O 1
ATOM 773 N N . LEU A 1 92 ? -9.925 8.460 4.954 1.00 82.88 92 LEU A N 1
ATOM 774 C CA . LEU A 1 92 ? -11.301 8.220 4.514 1.00 82.88 92 LEU A CA 1
ATOM 775 C C . LEU A 1 92 ? -11.828 6.882 5.051 1.00 82.88 92 LEU A C 1
ATOM 777 O O . LEU A 1 92 ? -12.940 6.801 5.567 1.00 82.88 92 LEU A O 1
ATOM 781 N N . MET A 1 93 ? -11.015 5.829 4.956 1.00 83.12 93 MET A N 1
ATOM 782 C CA . MET A 1 93 ? -11.411 4.478 5.356 1.00 83.12 93 MET A CA 1
ATOM 783 C C . MET A 1 93 ? -11.517 4.316 6.873 1.00 83.12 93 MET A C 1
ATOM 785 O O . MET A 1 93 ? -12.371 3.568 7.343 1.00 83.12 93 MET A O 1
ATOM 789 N N . ARG A 1 94 ? -10.697 5.027 7.655 1.00 79.25 94 ARG A N 1
ATOM 790 C CA . ARG A 1 94 ? -10.655 4.916 9.122 1.00 79.25 94 ARG A CA 1
ATOM 791 C C . ARG A 1 94 ? -12.013 5.148 9.778 1.00 79.25 94 ARG A C 1
ATOM 793 O O . ARG A 1 94 ? -12.331 4.456 10.739 1.00 79.25 94 ARG A O 1
ATOM 800 N N . GLY A 1 95 ? -12.832 6.056 9.244 1.00 79.00 95 GLY A N 1
ATOM 801 C CA . GLY A 1 95 ? -14.181 6.313 9.762 1.00 79.00 95 GLY A CA 1
ATOM 802 C C . GLY A 1 95 ? -15.085 5.072 9.772 1.00 79.00 95 GLY A C 1
ATOM 803 O O . GLY A 1 95 ? -16.009 4.992 10.574 1.00 79.00 95 GLY A O 1
ATOM 804 N N . ALA A 1 96 ? -14.800 4.070 8.934 1.00 82.75 96 ALA A N 1
ATOM 805 C CA . ALA A 1 96 ? -15.520 2.801 8.930 1.00 82.75 96 ALA A CA 1
ATOM 806 C C . ALA A 1 96 ? -15.021 1.814 10.005 1.00 82.75 96 ALA A C 1
ATOM 808 O O . ALA A 1 96 ? -15.788 0.946 10.427 1.00 82.75 96 ALA A O 1
ATOM 809 N N . PHE A 1 97 ? -13.775 1.952 10.480 1.00 83.50 97 PHE A N 1
ATOM 810 C CA . PHE A 1 97 ? -13.114 1.062 11.447 1.00 83.50 97 PHE A CA 1
ATOM 811 C C . PHE A 1 97 ? -13.459 1.416 12.900 1.00 83.50 97 PHE A C 1
ATOM 813 O O . PHE A 1 97 ? -12.598 1.675 13.734 1.00 83.50 97 PHE A O 1
ATOM 820 N N . LEU A 1 98 ? -14.758 1.412 13.200 1.00 82.81 98 LEU A N 1
ATOM 821 C CA . LEU A 1 98 ? -15.301 1.581 14.547 1.00 82.81 98 LEU A CA 1
ATOM 822 C C . LEU A 1 98 ? -15.745 0.225 15.117 1.00 82.81 98 LEU A C 1
ATOM 824 O O . LEU A 1 98 ? -16.297 -0.591 14.370 1.00 82.81 98 LEU A O 1
ATOM 828 N N . PRO A 1 99 ? -15.611 -0.014 16.438 1.00 79.31 99 PRO A N 1
ATOM 829 C CA . PRO A 1 99 ? -16.050 -1.263 17.069 1.00 79.31 99 PRO A CA 1
ATOM 830 C C . PRO A 1 99 ? -17.525 -1.599 16.806 1.00 79.31 99 PRO A C 1
ATOM 832 O O . PRO A 1 99 ? -17.888 -2.765 16.642 1.00 79.31 99 PRO A O 1
ATOM 835 N N . SER A 1 100 ? -18.375 -0.572 16.707 1.00 83.12 100 SER A N 1
ATOM 836 C CA . SER A 1 100 ? -19.801 -0.694 16.381 1.00 83.12 100 SER A CA 1
ATOM 837 C C . SER A 1 100 ? -20.056 -1.262 14.979 1.00 83.12 100 SER A C 1
ATOM 839 O O . SER A 1 100 ? -21.026 -1.991 14.778 1.00 83.12 100 SER A O 1
ATOM 841 N N . ASN A 1 101 ? -19.167 -0.989 14.020 1.00 85.56 101 ASN A N 1
ATOM 842 C CA . ASN A 1 101 ? -19.337 -1.327 12.605 1.00 85.56 101 ASN A CA 1
ATOM 843 C C . ASN A 1 101 ? -18.665 -2.645 12.199 1.00 85.56 101 ASN A C 1
ATOM 845 O O . ASN A 1 101 ? -18.678 -3.006 11.022 1.00 85.56 101 ASN A O 1
ATOM 849 N N . ARG A 1 102 ? -18.135 -3.414 13.156 1.00 83.94 102 ARG A N 1
ATOM 850 C CA . ARG A 1 102 ? -17.412 -4.673 12.918 1.00 83.94 102 ARG A CA 1
ATOM 851 C C . ARG A 1 102 ? -18.131 -5.637 11.968 1.00 83.94 102 ARG A C 1
ATOM 853 O O . ARG A 1 102 ? -17.546 -6.115 11.000 1.00 83.94 102 ARG A O 1
ATOM 860 N N . LYS A 1 103 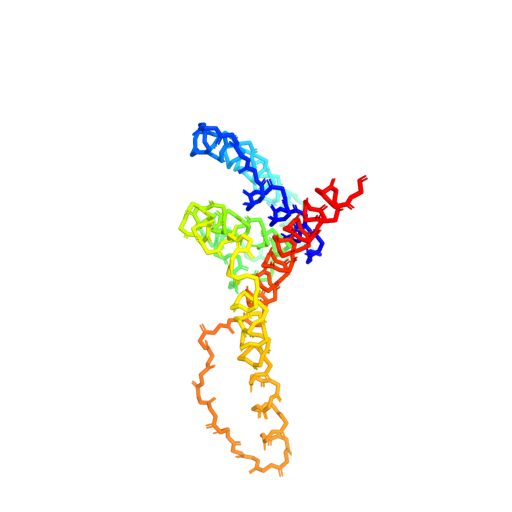? -19.424 -5.892 12.207 1.00 85.19 103 LYS A N 1
ATOM 861 C CA . LYS A 1 103 ? -20.232 -6.783 11.351 1.00 85.19 103 LYS A CA 1
ATOM 862 C C . LYS A 1 103 ? -20.384 -6.233 9.926 1.00 85.19 103 LYS A C 1
ATOM 864 O O . LYS A 1 103 ? -20.486 -7.011 8.985 1.00 85.19 103 LYS A O 1
ATOM 869 N N . GLY A 1 104 ? -20.411 -4.908 9.769 1.00 86.38 104 GLY A N 1
ATOM 870 C CA . GLY A 1 104 ? -20.454 -4.238 8.469 1.00 86.38 104 GLY A CA 1
ATOM 871 C C . GLY A 1 104 ? -19.132 -4.362 7.713 1.00 86.38 104 GLY A C 1
ATOM 872 O O . GLY A 1 104 ? -19.143 -4.707 6.536 1.00 86.38 104 GLY A O 1
ATOM 873 N N . LEU A 1 105 ? -17.999 -4.181 8.397 1.00 87.50 105 LEU A N 1
ATOM 874 C CA . LEU A 1 105 ? -16.663 -4.348 7.810 1.00 87.50 105 LEU A CA 1
ATOM 875 C C . LEU A 1 105 ? -16.445 -5.765 7.279 1.00 87.50 105 LEU A C 1
ATOM 877 O O . LEU A 1 105 ? -15.985 -5.930 6.154 1.00 87.50 105 LEU A O 1
ATOM 881 N N . LEU A 1 106 ? -16.841 -6.785 8.046 1.00 88.50 106 LEU A N 1
ATOM 882 C CA . LEU A 1 106 ? -16.737 -8.178 7.611 1.00 88.50 106 LEU A CA 1
ATOM 883 C C . LEU A 1 106 ? -17.575 -8.437 6.348 1.00 88.50 106 LEU A C 1
ATOM 885 O O . LEU A 1 106 ? -17.095 -9.079 5.416 1.00 88.50 106 LEU A O 1
ATOM 889 N N . LYS A 1 107 ? -18.790 -7.873 6.260 1.00 88.62 107 LYS A N 1
ATOM 890 C CA . LYS A 1 107 ? -19.606 -7.938 5.034 1.00 88.62 107 LYS A CA 1
ATOM 891 C C . LYS A 1 107 ? -18.916 -7.263 3.848 1.00 88.62 107 LYS A C 1
ATOM 893 O O . LYS A 1 107 ? -18.917 -7.834 2.765 1.00 88.62 107 LYS A O 1
ATOM 898 N N . ILE A 1 108 ? -18.313 -6.088 4.042 1.00 87.44 108 ILE A N 1
ATOM 899 C CA . ILE A 1 108 ? -17.579 -5.374 2.984 1.00 87.44 108 ILE A CA 1
ATOM 900 C C . ILE A 1 108 ? -16.392 -6.209 2.490 1.00 87.44 108 ILE A C 1
ATOM 902 O O . ILE A 1 108 ? -16.211 -6.338 1.284 1.00 87.44 108 ILE A O 1
ATOM 906 N N . ILE A 1 109 ? -15.623 -6.822 3.395 1.00 88.25 109 ILE A N 1
ATOM 907 C CA . ILE A 1 109 ? -14.496 -7.696 3.032 1.00 88.25 109 ILE A CA 1
ATOM 908 C C . ILE A 1 109 ? -14.981 -8.890 2.200 1.00 88.25 109 ILE A C 1
A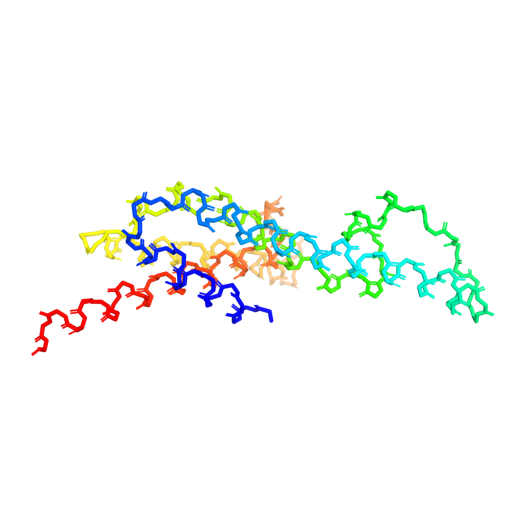TOM 910 O O . ILE A 1 109 ? -14.381 -9.190 1.172 1.00 88.25 109 ILE A O 1
ATOM 914 N N . ILE A 1 110 ? -16.088 -9.532 2.592 1.00 88.06 110 ILE A N 1
ATOM 915 C CA . ILE A 1 110 ? -16.684 -10.636 1.820 1.00 88.06 110 ILE A CA 1
ATOM 916 C C . ILE A 1 110 ? -17.150 -10.157 0.441 1.00 88.06 110 ILE A C 1
ATOM 918 O O . ILE A 1 110 ? -16.893 -10.826 -0.555 1.00 88.06 110 ILE A O 1
ATOM 922 N N . ILE A 1 111 ? -17.802 -8.995 0.355 1.00 86.19 111 ILE A N 1
ATOM 923 C CA . ILE A 1 111 ? -18.250 -8.426 -0.924 1.00 86.19 111 ILE A CA 1
ATOM 924 C C . ILE A 1 111 ? -17.051 -8.160 -1.840 1.00 86.19 111 ILE A C 1
ATOM 926 O O . ILE A 1 111 ? -17.072 -8.565 -2.998 1.00 86.19 111 ILE A O 1
ATOM 930 N N . ILE A 1 112 ? -15.987 -7.539 -1.323 1.00 83.19 112 ILE A N 1
ATOM 931 C CA . ILE A 1 112 ? -14.760 -7.278 -2.088 1.00 83.19 112 ILE A CA 1
ATOM 932 C C . ILE A 1 112 ? -14.109 -8.592 -2.521 1.00 83.19 112 ILE A C 1
ATOM 934 O O . ILE A 1 112 ? -13.680 -8.694 -3.667 1.00 83.19 112 ILE A O 1
ATOM 938 N N . MET A 1 113 ? -14.082 -9.612 -1.659 1.00 84.12 113 MET A N 1
ATOM 939 C CA . MET A 1 113 ? -13.583 -10.944 -2.007 1.00 84.12 113 MET A CA 1
ATOM 940 C C . MET A 1 113 ? -14.359 -11.542 -3.181 1.00 84.12 113 MET A C 1
ATOM 942 O O . MET A 1 113 ? -13.745 -12.024 -4.130 1.00 84.12 113 MET A O 1
ATOM 946 N N . VAL A 1 114 ? -15.692 -11.491 -3.143 1.00 83.06 114 VAL A N 1
ATOM 947 C CA . VAL A 1 114 ? -16.533 -12.000 -4.232 1.00 83.06 114 VAL A CA 1
ATOM 948 C C . VAL A 1 114 ? -16.246 -11.229 -5.519 1.00 83.06 114 VAL A C 1
ATOM 950 O O . VAL A 1 114 ? -15.903 -11.851 -6.518 1.00 83.06 114 VAL A O 1
ATOM 953 N N . ILE A 1 115 ? -16.276 -9.891 -5.476 1.00 79.00 115 ILE A N 1
ATOM 954 C CA . ILE A 1 115 ? -15.993 -9.016 -6.629 1.00 79.00 115 ILE A CA 1
ATOM 955 C C . ILE A 1 115 ? -14.608 -9.299 -7.225 1.00 79.00 115 ILE A C 1
ATOM 957 O O . ILE A 1 115 ? -14.468 -9.385 -8.439 1.00 79.00 115 ILE A O 1
ATOM 961 N N . SER A 1 116 ? -13.592 -9.507 -6.387 1.00 75.50 116 SER A N 1
ATOM 962 C CA . SER A 1 116 ? -12.217 -9.763 -6.839 1.00 75.50 116 SER A CA 1
ATOM 963 C C . SER A 1 116 ? -12.078 -11.097 -7.576 1.00 75.50 116 SER A C 1
ATOM 965 O O . SER A 1 116 ? -11.219 -11.232 -8.440 1.00 75.50 116 SER A O 1
ATOM 967 N N . ASN A 1 117 ? -12.930 -12.073 -7.252 1.00 76.50 117 ASN A N 1
ATOM 968 C CA . ASN A 1 117 ? -12.941 -13.395 -7.877 1.00 76.50 117 ASN A CA 1
ATOM 969 C C . ASN A 1 117 ? -13.924 -13.501 -9.058 1.00 76.50 117 ASN A C 1
ATOM 971 O O . ASN A 1 117 ? -13.978 -14.550 -9.697 1.00 76.50 117 ASN A O 1
ATOM 975 N N . LEU A 1 118 ? -14.675 -12.444 -9.403 1.00 74.69 118 LEU A N 1
ATOM 976 C CA . LEU A 1 118 ? -15.550 -12.450 -10.589 1.00 74.69 118 LEU A CA 1
ATOM 977 C C . LEU A 1 118 ? -14.758 -12.637 -11.892 1.00 74.69 118 LEU A C 1
ATOM 979 O O . LEU A 1 118 ? -15.249 -13.271 -12.822 1.00 74.69 118 LEU A O 1
ATOM 983 N N . THR A 1 119 ? -13.517 -12.150 -11.950 1.00 70.88 119 THR A N 1
ATOM 984 C CA . THR A 1 119 ? -12.599 -12.391 -13.077 1.00 70.88 119 THR A CA 1
ATOM 985 C C . THR A 1 119 ? -12.295 -13.882 -13.250 1.00 70.88 119 THR A C 1
ATOM 987 O O . THR A 1 119 ? -12.266 -14.377 -14.371 1.00 70.88 119 THR A O 1
ATOM 990 N N . LEU A 1 120 ? -12.169 -14.628 -12.148 1.00 70.94 120 LEU A N 1
ATOM 991 C CA . LEU A 1 120 ? -11.993 -16.083 -12.152 1.00 70.94 120 LEU A CA 1
ATOM 992 C C . LEU A 1 120 ? -13.255 -16.784 -12.682 1.00 70.94 120 LEU A C 1
ATOM 994 O O . LEU A 1 120 ? -13.160 -17.711 -13.484 1.00 70.94 120 LEU A O 1
ATOM 998 N N . VAL A 1 121 ? -14.441 -16.292 -12.302 1.00 72.19 121 VAL A N 1
ATOM 999 C CA . VAL A 1 121 ? -15.722 -16.775 -12.844 1.00 72.19 121 VAL A CA 1
ATOM 1000 C C . VAL A 1 121 ? -15.794 -16.544 -14.354 1.00 72.19 121 VAL A C 1
ATOM 1002 O O . VAL A 1 121 ? -16.163 -17.463 -15.081 1.00 72.19 121 VAL A O 1
ATOM 1005 N N . ASN A 1 122 ? -15.381 -15.377 -14.853 1.00 72.31 122 ASN A N 1
ATOM 1006 C CA . ASN A 1 122 ? -15.313 -15.122 -16.294 1.00 72.31 122 ASN A CA 1
ATOM 1007 C C . ASN A 1 122 ? -14.365 -16.085 -17.013 1.00 72.31 122 ASN A C 1
ATOM 1009 O O . ASN A 1 122 ? -14.773 -16.672 -18.009 1.00 72.31 122 ASN A O 1
ATOM 1013 N N . SER A 1 123 ? -13.152 -16.306 -16.494 1.00 72.06 123 SER A N 1
ATOM 1014 C CA . SER A 1 123 ? -12.191 -17.242 -17.098 1.00 72.06 123 SER A CA 1
ATOM 1015 C C . SER A 1 123 ? -12.715 -18.679 -17.139 1.00 72.06 123 SER A C 1
ATOM 1017 O O . SER A 1 123 ? -12.507 -19.391 -18.118 1.00 72.06 123 SER A O 1
ATOM 1019 N N . LEU A 1 124 ? -13.426 -19.115 -16.094 1.00 72.00 124 LEU A N 1
ATOM 1020 C CA . LEU A 1 124 ? -14.083 -20.423 -16.077 1.00 72.00 124 LEU A CA 1
ATOM 1021 C C . LEU A 1 124 ? -15.220 -20.491 -17.099 1.00 72.00 124 LEU A C 1
ATOM 1023 O O . LEU A 1 124 ? -15.351 -21.481 -17.812 1.00 72.00 124 LEU A O 1
ATOM 1027 N N . THR A 1 125 ? -16.040 -19.445 -17.189 1.00 73.62 125 THR A N 1
ATOM 1028 C CA . THR A 1 125 ? -17.189 -19.436 -18.103 1.00 73.62 125 THR A CA 1
ATOM 1029 C C . THR A 1 125 ? -16.743 -19.387 -19.562 1.00 73.62 125 THR A C 1
ATOM 1031 O O . THR A 1 125 ? -17.333 -20.069 -20.391 1.00 73.62 125 THR A O 1
ATOM 1034 N N . ASP A 1 126 ? -15.662 -18.673 -19.870 1.00 74.56 126 ASP A N 1
ATOM 1035 C CA . ASP A 1 126 ? -15.063 -18.658 -21.205 1.00 74.56 126 ASP A CA 1
ATOM 1036 C C . ASP A 1 126 ? -14.490 -20.037 -21.582 1.00 74.56 126 ASP A C 1
ATOM 1038 O O . ASP A 1 126 ? -14.744 -20.541 -22.676 1.00 74.56 126 ASP A O 1
ATOM 1042 N N . TYR A 1 127 ? -13.834 -20.720 -20.633 1.00 76.00 127 TYR A N 1
ATOM 1043 C CA . TYR A 1 127 ? -13.343 -22.090 -20.823 1.00 76.00 127 TYR A CA 1
ATOM 1044 C C . TYR A 1 127 ? -14.466 -23.103 -21.107 1.00 76.00 127 TYR A C 1
ATOM 1046 O O . TYR A 1 127 ? -14.298 -23.985 -21.947 1.00 76.00 127 TYR A O 1
ATOM 1054 N N . PHE A 1 128 ? -15.610 -22.992 -20.421 1.00 78.38 128 PHE A N 1
ATOM 1055 C CA . PHE A 1 128 ? -16.714 -23.951 -20.561 1.00 78.38 128 PHE A CA 1
ATOM 1056 C C . PHE A 1 128 ? -17.743 -23.589 -21.645 1.00 78.38 128 PHE A C 1
ATOM 1058 O O . PHE A 1 128 ? -18.323 -24.493 -22.243 1.00 78.38 128 PHE A O 1
ATOM 1065 N N . PHE A 1 129 ? -18.001 -22.301 -21.887 1.00 78.12 129 PHE A N 1
ATOM 1066 C CA . PHE A 1 129 ? -19.135 -21.817 -22.690 1.00 78.12 129 PHE A CA 1
ATOM 1067 C C . PHE A 1 129 ? -18.756 -20.782 -23.764 1.00 78.12 129 PHE A C 1
ATOM 1069 O O . PHE A 1 129 ? -19.643 -20.335 -24.491 1.00 78.12 129 PHE A O 1
ATOM 1076 N N . SER A 1 130 ? -17.474 -20.407 -23.889 1.00 74.38 130 SER A N 1
ATOM 1077 C CA . SER A 1 130 ? -16.962 -19.477 -24.918 1.00 74.38 130 SER A CA 1
ATOM 1078 C C . SER A 1 130 ? -17.669 -18.110 -24.955 1.00 74.38 130 SER A C 1
ATOM 1080 O O . SER A 1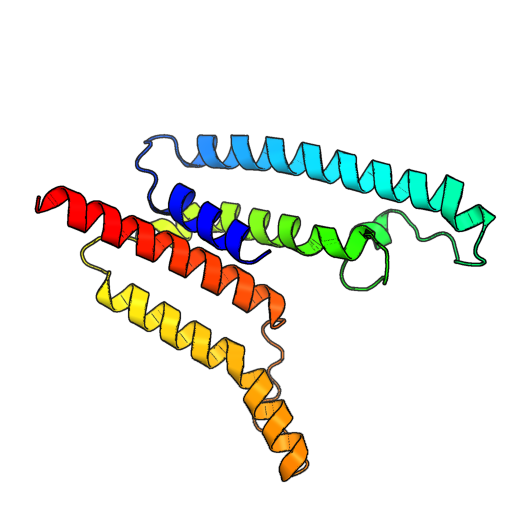 130 ? -17.800 -17.489 -26.012 1.00 74.38 130 SER A O 1
ATOM 1082 N N . PHE A 1 131 ? -18.174 -17.655 -23.806 1.00 69.25 131 PHE A N 1
ATOM 1083 C CA . PHE A 1 131 ? -18.796 -16.345 -23.618 1.00 69.25 131 PHE A CA 1
ATOM 1084 C C . PHE A 1 131 ? -18.432 -15.788 -22.236 1.00 69.25 131 PHE A C 1
ATOM 1086 O O . PHE A 1 131 ? -18.407 -16.529 -21.249 1.00 69.25 131 PHE A O 1
ATOM 1093 N N . SER A 1 132 ? -18.188 -14.477 -22.145 1.00 61.28 132 SER A N 1
ATOM 1094 C CA . SER A 1 132 ? -17.887 -13.795 -20.883 1.00 61.28 132 SER A CA 1
ATOM 1095 C C . SER A 1 132 ? -19.150 -13.180 -20.269 1.00 61.28 132 SER A C 1
ATOM 1097 O O . SER A 1 132 ? -19.854 -12.389 -20.893 1.00 61.28 132 SER A O 1
ATOM 1099 N N . LEU A 1 133 ? -19.457 -13.541 -19.019 1.00 63.16 133 LEU A N 1
ATOM 1100 C CA . LEU A 1 133 ? -20.660 -13.060 -18.324 1.00 63.16 133 LEU A CA 1
ATOM 1101 C C . LEU A 1 133 ? -20.550 -11.594 -17.892 1.00 63.16 133 LEU A C 1
ATOM 1103 O O . LEU A 1 133 ? -21.558 -10.892 -17.832 1.00 63.16 133 LEU A O 1
ATOM 1107 N N . PHE A 1 134 ? -19.338 -11.125 -17.587 1.00 65.19 134 PHE A N 1
ATOM 1108 C CA . PHE A 1 134 ? -19.104 -9.777 -17.082 1.00 65.19 134 PHE A CA 1
ATOM 1109 C C . PHE A 1 134 ? -17.944 -9.113 -17.842 1.00 65.19 134 PHE A C 1
ATOM 1111 O O . PHE A 1 134 ? -16.798 -9.483 -17.616 1.00 65.19 134 PHE A O 1
ATOM 1118 N N . PRO A 1 135 ? -18.163 -8.092 -18.686 1.00 58.00 135 PRO A N 1
ATOM 1119 C CA . PRO A 1 135 ? -17.089 -7.403 -19.422 1.00 58.00 135 PRO A CA 1
ATOM 1120 C C . PRO A 1 135 ? -16.277 -6.423 -18.542 1.00 58.00 135 PRO A C 1
ATOM 1122 O O . PRO A 1 135 ? -15.810 -5.386 -19.002 1.00 58.00 135 PRO A O 1
ATOM 1125 N N . LEU A 1 136 ? -16.167 -6.702 -17.242 1.00 56.53 136 LEU A N 1
ATOM 1126 C CA . LEU A 1 136 ? -15.719 -5.772 -16.211 1.00 56.53 136 LEU A CA 1
ATOM 1127 C C . LEU A 1 136 ? -14.312 -6.119 -15.712 1.00 56.53 136 LEU A C 1
ATOM 1129 O O . LEU A 1 136 ? -14.151 -6.668 -14.626 1.00 56.53 136 LEU A O 1
ATOM 1133 N N . ASP A 1 137 ? -13.289 -5.685 -16.446 1.00 57.53 137 ASP A N 1
ATOM 1134 C CA . ASP A 1 137 ? -11.912 -5.573 -15.937 1.00 57.53 137 ASP A CA 1
ATOM 1135 C C . ASP A 1 137 ? -11.749 -4.290 -15.092 1.00 57.53 137 ASP A C 1
ATOM 1137 O O . ASP A 1 137 ? -10.821 -3.504 -15.271 1.00 57.53 137 ASP A O 1
ATOM 1141 N N . ILE A 1 138 ? -12.699 -4.017 -14.186 1.00 51.19 138 ILE A N 1
ATOM 1142 C CA . ILE A 1 138 ? -12.725 -2.761 -13.409 1.00 51.19 138 ILE A CA 1
ATOM 1143 C C . ILE A 1 138 ? -11.591 -2.686 -12.377 1.00 51.19 138 ILE A C 1
ATOM 1145 O O . ILE A 1 138 ? -11.198 -1.592 -11.974 1.00 51.19 138 ILE A O 1
ATOM 1149 N N . LEU A 1 139 ? -11.048 -3.828 -11.955 1.00 52.50 139 LEU A N 1
ATOM 1150 C CA . LEU A 1 139 ? -9.940 -3.912 -11.011 1.00 52.50 139 LEU A CA 1
ATOM 1151 C C . LEU A 1 139 ? -8.972 -4.994 -11.475 1.00 52.50 139 LEU A C 1
ATOM 1153 O O . LEU A 1 139 ? -9.344 -6.163 -11.576 1.00 52.50 139 LEU A O 1
ATOM 1157 N N . LEU A 1 140 ? -7.711 -4.615 -11.701 1.00 58.97 140 LEU A N 1
ATOM 1158 C CA . LEU A 1 140 ? -6.649 -5.600 -11.870 1.00 58.97 140 LEU A CA 1
ATOM 1159 C C . LEU A 1 140 ? -6.650 -6.511 -10.626 1.00 58.97 140 LEU A C 1
ATOM 1161 O O . LEU A 1 140 ? -6.637 -5.977 -9.509 1.00 58.97 140 LEU A O 1
ATOM 1165 N N . PRO A 1 141 ? -6.631 -7.850 -10.777 1.00 60.16 141 PRO A N 1
ATOM 1166 C CA . PRO A 1 141 ? -6.745 -8.797 -9.660 1.00 60.16 141 PRO A CA 1
ATOM 1167 C C . PRO A 1 141 ? -5.787 -8.466 -8.506 1.00 60.16 141 PRO A C 1
ATOM 1169 O O . PRO A 1 141 ? -6.147 -8.494 -7.331 1.00 60.16 141 PRO A O 1
ATOM 1172 N N . PHE A 1 142 ? -4.583 -8.029 -8.872 1.00 63.22 142 PHE A N 1
ATOM 1173 C CA . PHE A 1 142 ? -3.506 -7.648 -7.967 1.00 63.22 142 PHE A CA 1
ATOM 1174 C C . PHE A 1 142 ? -3.839 -6.424 -7.088 1.00 63.22 142 PHE A C 1
ATOM 1176 O O . PHE A 1 142 ? -3.441 -6.360 -5.925 1.00 63.22 142 PHE A O 1
ATOM 1183 N N . GLN A 1 143 ? -4.584 -5.444 -7.613 1.00 68.06 143 GLN A N 1
ATOM 1184 C CA . GLN A 1 143 ? -4.982 -4.242 -6.867 1.00 68.06 143 GLN A CA 1
ATOM 1185 C C . GLN A 1 143 ? -6.074 -4.559 -5.841 1.00 68.06 143 GLN A C 1
ATOM 1187 O O . GLN A 1 143 ? -6.033 -4.061 -4.712 1.00 68.06 143 GLN A O 1
ATOM 1192 N N . ALA A 1 144 ? -7.020 -5.425 -6.211 1.00 75.69 144 ALA A N 1
ATOM 1193 C CA . ALA A 1 144 ? -8.081 -5.858 -5.314 1.00 75.69 144 ALA A CA 1
ATOM 1194 C C . ALA A 1 144 ? -7.538 -6.741 -4.176 1.00 75.69 144 ALA A C 1
ATOM 1196 O O . ALA A 1 144 ? -7.939 -6.575 -3.024 1.00 75.69 144 ALA A O 1
ATOM 1197 N N . GLU A 1 145 ? -6.547 -7.594 -4.458 1.00 79.06 145 GLU A N 1
ATOM 1198 C CA . GLU A 1 145 ? -5.857 -8.399 -3.443 1.00 79.06 145 GLU A CA 1
ATOM 1199 C C . GLU A 1 145 ? -5.102 -7.527 -2.417 1.00 79.06 145 GLU A C 1
ATOM 1201 O O . GLU A 1 145 ? -5.157 -7.769 -1.204 1.00 79.06 145 GLU A O 1
ATOM 1206 N N . GLY A 1 146 ? -4.438 -6.461 -2.881 1.00 84.12 146 GLY A N 1
ATOM 1207 C CA . GLY A 1 146 ? -3.770 -5.485 -2.013 1.00 84.12 146 GLY A CA 1
ATOM 1208 C C . GLY A 1 146 ? -4.745 -4.744 -1.091 1.00 84.12 146 GLY A C 1
ATOM 1209 O O . GLY A 1 146 ? -4.509 -4.632 0.113 1.00 84.12 146 GLY A O 1
ATOM 1210 N N . LEU A 1 147 ? -5.884 -4.294 -1.627 1.00 86.00 147 LEU A N 1
ATOM 1211 C CA . LEU A 1 147 ? -6.941 -3.657 -0.835 1.00 86.00 147 LEU A CA 1
ATOM 1212 C C . LEU A 1 147 ? -7.565 -4.635 0.174 1.00 86.00 147 LEU A C 1
ATOM 1214 O O . LEU A 1 147 ? -7.755 -4.286 1.339 1.00 86.00 147 LEU A O 1
ATOM 1218 N N . MET A 1 148 ? -7.861 -5.865 -0.254 1.00 88.75 148 MET A N 1
ATOM 1219 C CA . MET A 1 148 ? -8.447 -6.900 0.596 1.00 88.75 148 MET A CA 1
ATOM 1220 C C . MET A 1 148 ? -7.529 -7.237 1.776 1.00 88.75 148 MET A C 1
ATOM 1222 O O . MET A 1 148 ? -7.972 -7.232 2.925 1.00 88.75 148 MET A O 1
ATOM 1226 N N . SER A 1 149 ? -6.240 -7.469 1.516 1.00 90.12 149 SER A N 1
ATOM 1227 C CA . SER A 1 149 ? -5.255 -7.752 2.567 1.00 90.12 149 SER A CA 1
ATOM 1228 C C . SER A 1 149 ? -5.082 -6.579 3.540 1.00 90.12 149 SER A C 1
ATOM 1230 O O . SER A 1 149 ? -5.024 -6.800 4.751 1.00 90.12 149 SER A O 1
ATOM 1232 N N . PHE A 1 150 ? -5.099 -5.334 3.052 1.00 90.75 150 PHE A N 1
ATOM 1233 C CA . PHE A 1 150 ? -5.080 -4.130 3.892 1.00 90.75 150 PHE A CA 1
ATOM 1234 C C . PHE A 1 150 ? -6.303 -4.035 4.820 1.00 90.75 150 PHE A C 1
ATOM 1236 O O . PHE A 1 150 ? -6.159 -3.795 6.021 1.00 90.75 150 PHE A O 1
ATOM 1243 N N . LEU A 1 151 ? -7.506 -4.284 4.295 1.00 90.94 151 LEU A N 1
ATOM 1244 C CA . LEU A 1 151 ? -8.746 -4.283 5.079 1.00 90.94 151 LEU A CA 1
ATOM 1245 C C . LEU A 1 151 ? -8.761 -5.376 6.155 1.00 90.94 151 LEU A C 1
ATOM 1247 O O . LEU A 1 151 ? -9.157 -5.109 7.289 1.00 90.94 151 LEU A O 1
ATOM 1251 N N . ILE A 1 152 ? -8.299 -6.585 5.819 1.00 92.19 152 ILE A N 1
ATOM 1252 C CA . ILE A 1 152 ? -8.171 -7.699 6.771 1.00 92.19 152 ILE A CA 1
ATOM 1253 C C . ILE A 1 152 ? -7.212 -7.324 7.903 1.00 92.19 152 ILE A C 1
ATOM 1255 O O . ILE A 1 152 ? -7.522 -7.551 9.071 1.00 92.19 152 ILE A O 1
ATOM 1259 N N . GLY A 1 153 ? -6.078 -6.700 7.577 1.00 91.31 153 GLY A N 1
ATOM 1260 C CA . GLY A 1 153 ? -5.138 -6.195 8.574 1.00 91.31 153 GLY A CA 1
ATOM 1261 C C . GLY A 1 153 ? -5.788 -5.224 9.560 1.00 91.31 153 GLY A C 1
ATOM 1262 O O . GLY A 1 153 ? -5.656 -5.389 10.772 1.00 91.31 153 GLY A O 1
ATOM 1263 N N . GLY A 1 154 ? -6.550 -4.252 9.051 1.00 90.00 154 GLY A N 1
ATOM 1264 C CA . GLY A 1 154 ? -7.312 -3.323 9.890 1.00 90.00 154 GLY A CA 1
ATOM 1265 C C . GLY A 1 154 ? -8.369 -4.016 10.756 1.00 90.00 154 GLY A C 1
ATOM 1266 O O . GLY A 1 154 ? -8.521 -3.681 11.930 1.00 90.00 154 GLY A O 1
ATOM 1267 N N . TYR A 1 155 ? -9.066 -5.016 10.205 1.00 90.38 155 TYR A N 1
ATOM 1268 C CA . TYR A 1 155 ? -10.073 -5.794 10.933 1.00 90.38 155 TYR A CA 1
ATOM 1269 C C . TYR A 1 155 ? -9.459 -6.569 12.105 1.00 90.38 155 TYR A C 1
ATOM 1271 O O . TYR A 1 155 ? -10.003 -6.554 13.208 1.00 90.38 155 TYR A O 1
ATOM 1279 N N . LEU A 1 156 ? -8.299 -7.199 11.895 1.00 90.44 156 LEU A N 1
ATOM 1280 C CA . LEU A 1 156 ? -7.578 -7.891 12.964 1.00 90.44 156 LEU A CA 1
ATOM 1281 C C . LEU A 1 156 ? -7.125 -6.932 14.065 1.00 90.44 156 LEU A C 1
ATOM 1283 O O . LEU A 1 156 ? -7.247 -7.273 15.237 1.00 90.44 156 LEU A O 1
ATOM 1287 N N . GLY A 1 157 ? -6.662 -5.729 13.709 1.00 87.44 157 GLY A N 1
ATOM 1288 C CA . GLY A 1 157 ? -6.336 -4.686 14.689 1.00 87.44 157 GLY A CA 1
ATOM 1289 C C . GLY A 1 157 ? -7.513 -4.382 15.610 1.00 87.44 157 GLY A C 1
ATOM 1290 O O . GLY A 1 157 ? -7.376 -4.405 16.834 1.00 87.44 157 GLY A O 1
ATOM 1291 N N . LEU A 1 158 ? -8.696 -4.222 15.022 1.00 87.12 158 LEU A N 1
ATOM 1292 C CA . LEU A 1 158 ? -9.926 -3.958 15.757 1.00 87.12 158 LEU A CA 1
ATOM 1293 C C . LEU A 1 158 ? -10.338 -5.124 16.677 1.00 87.12 158 LEU A C 1
ATOM 1295 O O . LEU A 1 158 ? -10.731 -4.886 17.818 1.00 87.12 158 LEU A O 1
ATOM 1299 N N . GLU A 1 159 ? -10.220 -6.378 16.229 1.00 84.62 159 GLU A N 1
ATOM 1300 C CA . GLU A 1 159 ? -10.505 -7.553 17.074 1.00 84.62 159 GLU A CA 1
ATOM 1301 C C . GLU A 1 159 ? -9.500 -7.698 18.223 1.00 84.62 159 GLU A C 1
ATOM 1303 O O . GLU A 1 159 ? -9.897 -8.000 19.348 1.00 84.62 159 GLU A O 1
ATOM 1308 N N . THR A 1 160 ? -8.208 -7.442 17.981 1.00 83.88 160 THR A N 1
ATOM 1309 C CA . THR A 1 160 ? -7.193 -7.493 19.048 1.00 83.88 160 THR A CA 1
ATOM 1310 C C . THR A 1 160 ? -7.433 -6.438 20.123 1.00 83.88 160 THR A C 1
ATOM 1312 O O . THR A 1 160 ? -7.275 -6.714 21.311 1.00 83.88 160 THR A O 1
ATOM 1315 N N . GLU A 1 161 ? -7.880 -5.245 19.733 1.00 79.69 161 GLU A N 1
ATOM 1316 C CA . GLU A 1 161 ? -8.211 -4.185 20.680 1.00 79.69 161 GLU A CA 1
ATOM 1317 C C . GLU A 1 161 ? -9.448 -4.525 21.520 1.00 79.69 161 GLU A C 1
ATOM 1319 O O . GLU A 1 161 ? -9.485 -4.248 22.719 1.00 79.69 161 GLU A O 1
ATOM 1324 N N . LEU A 1 162 ? -10.449 -5.160 20.905 1.00 76.00 162 LEU A N 1
ATOM 1325 C CA . LEU A 1 162 ? -11.615 -5.666 21.620 1.00 76.00 162 LEU A CA 1
ATOM 1326 C C . LEU A 1 162 ? -11.221 -6.761 22.611 1.00 76.00 162 LEU A C 1
ATOM 1328 O O . LEU A 1 162 ? -11.628 -6.684 23.765 1.00 76.00 162 LEU A O 1
ATOM 1332 N N . ALA A 1 163 ? -10.405 -7.733 22.198 1.00 76.00 163 ALA A N 1
ATOM 1333 C CA . ALA A 1 163 ? -9.951 -8.814 23.069 1.00 76.00 163 ALA A CA 1
ATOM 1334 C C . ALA A 1 163 ? -9.248 -8.279 24.328 1.00 76.00 163 ALA A C 1
ATOM 1336 O O . ALA A 1 163 ? -9.619 -8.664 25.433 1.00 76.00 163 ALA A O 1
ATOM 1337 N N . CYS A 1 164 ? -8.332 -7.315 24.178 1.00 73.00 164 CYS A N 1
ATOM 1338 C CA . CYS A 1 164 ? -7.638 -6.690 25.310 1.00 73.00 164 CYS A CA 1
ATOM 1339 C C . CYS A 1 164 ? -8.546 -5.868 26.239 1.00 73.00 164 CYS A C 1
ATOM 1341 O O . CYS A 1 164 ? -8.149 -5.586 27.363 1.00 73.00 164 CYS A O 1
ATOM 1343 N N . LYS A 1 165 ? -9.734 -5.436 25.796 1.00 68.19 165 LYS A N 1
ATOM 1344 C CA . LYS A 1 165 ? -10.659 -4.646 26.627 1.00 68.19 165 LYS A CA 1
ATOM 1345 C C . LYS A 1 165 ? -11.534 -5.512 27.546 1.00 68.19 165 LYS A C 1
ATOM 1347 O O . LYS A 1 165 ? -12.138 -4.977 28.471 1.00 68.19 165 LYS A O 1
ATOM 1352 N N . TYR A 1 166 ? -11.639 -6.814 27.268 1.00 59.03 166 TYR A N 1
ATOM 1353 C CA . TYR A 1 166 ? -12.491 -7.761 28.003 1.00 59.03 166 TYR A CA 1
ATOM 1354 C C . TYR A 1 166 ? -11.708 -8.812 28.815 1.00 59.03 166 TYR A C 1
ATOM 1356 O O . TYR A 1 166 ? -12.334 -9.657 29.455 1.00 59.03 166 TYR A O 1
ATOM 1364 N N . THR A 1 167 ? -10.375 -8.755 28.800 1.00 53.38 167 THR A N 1
ATOM 1365 C CA . THR A 1 167 ? -9.460 -9.424 29.750 1.00 53.38 167 THR A CA 1
ATOM 1366 C C . THR A 1 167 ? -9.001 -8.451 30.816 1.00 53.38 167 THR A C 1
ATOM 1368 O O . THR A 1 167 ? -8.979 -8.853 31.997 1.00 53.38 167 THR A O 1
#

Foldseek 3Di:
DLVVLLQLLQPLLLDPDPPNVVVLVVVLVVLVVVLVVVLVVQLCCCVPPVVVVDPDPNDDSVVSVVLPPDPGPSVVCVVSVLSNVVSVCSVVCSVCLDLVNLVVLVVVLVVLVVVLCLVVVQVVCCVVPVDGPDPDPVDDSVSSSSVSSSSNSNSVSSVVVVVVVVD